Protein AF-A0A0H5DS97-F1 (afdb_monomer_lite)

Structure (mmCIF, N/CA/C/O backbone):
data_AF-A0A0H5DS97-F1
#
_entry.id   AF-A0A0H5DS97-F1
#
loop_
_atom_site.group_PDB
_atom_site.id
_atom_site.type_symbol
_atom_site.label_atom_id
_atom_site.label_alt_id
_atom_site.label_comp_id
_atom_site.label_asym_id
_atom_site.label_entity_id
_atom_site.label_seq_id
_atom_site.pdbx_PDB_ins_code
_atom_site.Cartn_x
_atom_site.Cartn_y
_atom_site.Cartn_z
_atom_site.occupancy
_atom_site.B_iso_or_equiv
_atom_site.auth_seq_id
_atom_site.auth_comp_id
_atom_site.auth_asym_id
_atom_site.auth_atom_id
_atom_site.pdbx_PDB_model_num
ATOM 1 N N . MET A 1 1 ? 17.755 18.108 6.138 1.00 49.28 1 MET A N 1
ATOM 2 C CA . MET A 1 1 ? 17.922 16.641 6.269 1.00 49.28 1 MET 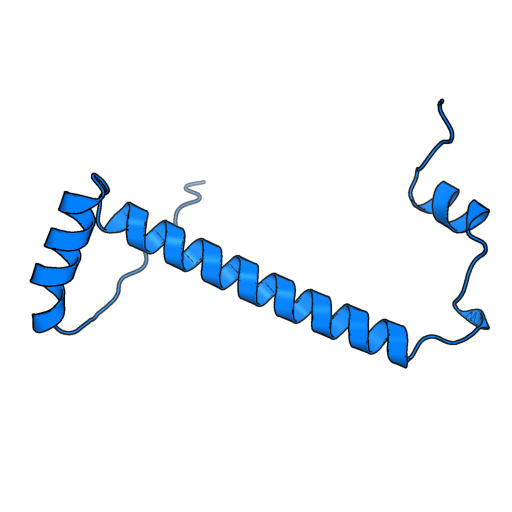A CA 1
ATOM 3 C C . MET A 1 1 ? 17.478 15.979 4.972 1.00 49.28 1 MET A C 1
ATOM 5 O O . MET A 1 1 ? 16.509 16.446 4.390 1.00 49.28 1 MET A O 1
ATOM 9 N N . LYS A 1 2 ? 18.184 14.955 4.473 1.00 48.34 2 LYS A N 1
ATOM 10 C CA . LYS A 1 2 ? 17.715 14.173 3.313 1.00 48.34 2 LYS A CA 1
ATOM 11 C C . LYS A 1 2 ? 16.650 13.172 3.788 1.00 48.34 2 LYS A C 1
ATOM 13 O O . LYS A 1 2 ? 17.009 12.184 4.415 1.00 48.34 2 LYS A O 1
ATOM 18 N N . ASN A 1 3 ? 15.375 13.416 3.474 1.00 81.19 3 ASN A N 1
ATOM 19 C CA . ASN A 1 3 ? 14.227 12.560 3.835 1.00 81.19 3 ASN A CA 1
ATOM 20 C C . ASN A 1 3 ? 14.040 11.367 2.876 1.00 81.19 3 ASN A C 1
ATOM 22 O O . ASN A 1 3 ? 12.925 11.044 2.483 1.00 81.19 3 ASN A O 1
ATOM 26 N N . THR A 1 4 ? 15.123 10.733 2.430 1.00 82.75 4 THR A N 1
ATOM 27 C CA . THR A 1 4 ? 15.047 9.630 1.459 1.00 82.75 4 THR A CA 1
ATOM 28 C C . THR A 1 4 ? 15.790 8.416 1.983 1.00 82.75 4 THR A C 1
ATOM 30 O O . THR A 1 4 ? 16.969 8.528 2.325 1.00 82.75 4 THR A O 1
ATOM 33 N N . VAL A 1 5 ? 15.129 7.260 1.974 1.00 86.19 5 VAL A N 1
ATOM 34 C CA . VAL A 1 5 ? 15.717 5.959 2.312 1.00 86.19 5 VAL A CA 1
ATOM 35 C C . VAL A 1 5 ? 15.933 5.165 1.023 1.00 86.19 5 VAL A C 1
ATOM 37 O O . VAL A 1 5 ? 15.101 5.201 0.118 1.00 86.19 5 VAL A O 1
ATOM 40 N N . ARG A 1 6 ? 17.069 4.466 0.914 1.00 89.06 6 ARG A N 1
ATOM 41 C CA . ARG A 1 6 ? 17.341 3.542 -0.194 1.00 89.06 6 ARG A CA 1
ATOM 42 C C . ARG A 1 6 ? 16.984 2.125 0.235 1.00 89.06 6 ARG A C 1
ATOM 44 O O . ARG A 1 6 ? 17.476 1.662 1.258 1.00 89.06 6 ARG A O 1
ATOM 51 N N . ILE A 1 7 ? 16.198 1.444 -0.590 1.00 87.12 7 ILE A N 1
ATOM 52 C CA . ILE A 1 7 ? 15.838 0.035 -0.421 1.00 87.12 7 ILE A CA 1
ATOM 53 C C . ILE A 1 7 ? 16.523 -0.757 -1.535 1.00 87.12 7 ILE A C 1
ATOM 55 O O . ILE A 1 7 ? 16.476 -0.350 -2.696 1.00 87.12 7 ILE A O 1
ATOM 59 N N . ASN A 1 8 ? 17.172 -1.865 -1.177 1.00 90.12 8 ASN A N 1
ATOM 60 C CA . ASN A 1 8 ? 17.699 -2.841 -2.129 1.00 90.12 8 ASN A CA 1
ATOM 61 C C . ASN A 1 8 ? 16.846 -4.108 -2.041 1.00 90.12 8 ASN A C 1
ATOM 63 O O . ASN A 1 8 ? 16.461 -4.508 -0.944 1.00 90.12 8 ASN A O 1
ATOM 67 N N . PHE A 1 9 ? 16.558 -4.717 -3.185 1.00 83.69 9 PHE A N 1
ATOM 68 C CA . PHE A 1 9 ? 15.738 -5.917 -3.288 1.00 83.69 9 PHE A CA 1
ATOM 69 C C . PHE A 1 9 ? 16.416 -6.919 -4.217 1.00 83.69 9 PHE A C 1
ATOM 71 O O . PHE A 1 9 ? 16.796 -6.578 -5.338 1.00 83.69 9 PHE A O 1
ATOM 78 N N . ASP A 1 10 ? 16.519 -8.158 -3.749 1.00 89.19 10 ASP A N 1
ATOM 79 C CA . ASP A 1 10 ? 16.976 -9.288 -4.546 1.00 89.19 10 ASP A CA 1
ATOM 80 C C . ASP A 1 10 ? 15.757 -10.080 -5.026 1.00 89.19 10 ASP A C 1
ATOM 82 O O . ASP A 1 10 ? 14.827 -10.349 -4.267 1.00 89.19 10 ASP A O 1
ATOM 86 N N . PHE A 1 11 ? 15.741 -10.447 -6.303 1.00 86.50 11 PHE A N 1
ATOM 87 C CA . PHE A 1 11 ? 14.681 -11.256 -6.903 1.00 86.50 11 PHE A CA 1
ATOM 88 C C . PHE A 1 11 ? 15.248 -12.084 -8.055 1.00 86.50 11 PHE A C 1
ATOM 90 O O . PHE A 1 11 ? 16.348 -11.817 -8.547 1.00 86.50 11 PHE A O 1
ATOM 97 N N . SER A 1 12 ? 14.503 -13.107 -8.488 1.00 92.69 12 SER A N 1
ATOM 98 C CA . SER A 1 12 ? 14.974 -13.987 -9.560 1.00 92.69 12 SER A CA 1
ATOM 99 C C . SER A 1 12 ? 15.251 -13.199 -10.840 1.00 92.69 12 SER A C 1
ATOM 101 O O . SER A 1 12 ? 14.411 -12.435 -11.331 1.00 92.69 12 SER A O 1
ATOM 103 N N . ARG A 1 13 ? 16.433 -13.451 -11.410 1.00 90.81 13 ARG A N 1
ATOM 104 C CA . ARG A 1 13 ? 16.880 -12.864 -12.674 1.00 90.81 13 ARG A CA 1
ATOM 105 C C . ARG A 1 13 ? 15.914 -13.168 -13.817 1.00 90.81 13 ARG A C 1
ATOM 107 O O . ARG A 1 13 ? 15.787 -12.343 -14.720 1.00 90.81 13 ARG A O 1
ATOM 114 N N . ASP A 1 14 ? 15.202 -14.289 -13.744 1.00 94.62 14 ASP A N 1
ATOM 115 C CA . ASP A 1 14 ? 14.252 -14.717 -14.770 1.00 94.62 14 ASP A CA 1
ATOM 116 C C . ASP A 1 14 ? 13.053 -13.773 -14.875 1.00 94.62 14 ASP A C 1
ATOM 118 O O . ASP A 1 14 ? 12.515 -13.584 -15.962 1.00 94.62 14 ASP A O 1
ATOM 122 N N . TYR A 1 15 ? 12.664 -13.111 -13.779 1.00 90.56 15 TYR A N 1
ATOM 123 C CA . TYR A 1 15 ? 11.550 -12.159 -13.778 1.00 90.56 15 TYR A CA 1
ATOM 124 C C . TYR A 1 15 ? 11.940 -10.763 -14.271 1.00 90.56 15 TYR A C 1
ATOM 126 O O . TYR A 1 15 ? 11.075 -9.982 -14.671 1.00 90.56 15 TYR A O 1
ATOM 134 N N . TYR A 1 16 ? 13.234 -10.432 -14.285 1.00 90.12 16 TYR A N 1
ATOM 135 C CA . TYR A 1 16 ? 1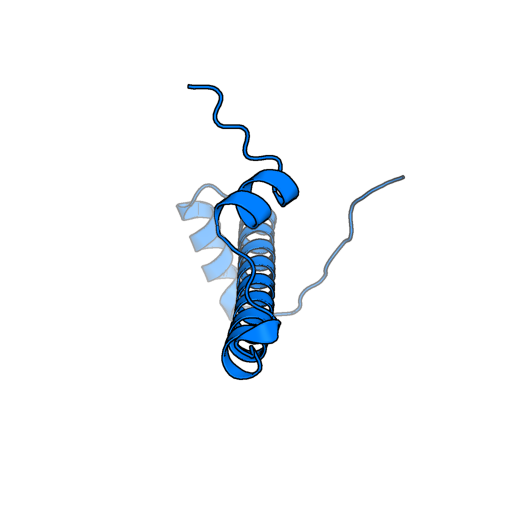3.700 -9.085 -14.611 1.00 90.12 16 TYR A CA 1
ATOM 136 C C . TYR A 1 16 ? 13.336 -8.607 -16.027 1.00 90.12 16 TYR A C 1
ATOM 138 O O . TYR A 1 16 ? 12.891 -7.461 -16.156 1.00 90.12 16 TYR A O 1
ATOM 146 N N . PRO A 1 17 ? 13.454 -9.433 -17.088 1.00 93.06 17 PRO A N 1
ATOM 147 C CA . PRO A 1 17 ? 13.023 -9.035 -18.426 1.00 93.06 17 PRO A CA 1
ATOM 148 C C . PRO A 1 17 ? 11.523 -8.727 -18.489 1.00 93.06 17 PRO A C 1
ATOM 150 O O . PRO A 1 17 ? 11.135 -7.688 -19.023 1.00 93.06 17 PRO A O 1
ATOM 153 N N . TYR A 1 18 ? 10.686 -9.576 -17.886 1.00 92.94 18 TYR A N 1
ATOM 154 C CA . TYR A 1 18 ? 9.232 -9.388 -17.866 1.00 92.94 18 TYR A CA 1
ATOM 155 C C . TYR A 1 18 ? 8.835 -8.116 -17.116 1.00 92.94 18 TYR A C 1
ATOM 157 O O . TYR A 1 18 ? 7.984 -7.356 -17.578 1.00 92.94 18 TYR A O 1
ATOM 165 N N . LEU A 1 19 ? 9.504 -7.841 -15.997 1.00 90.12 19 LEU A N 1
ATOM 166 C CA . LEU A 1 19 ? 9.294 -6.634 -15.208 1.00 90.12 19 LEU A CA 1
ATOM 167 C C . LEU A 1 19 ? 9.660 -5.372 -16.007 1.00 90.12 19 LEU A C 1
ATOM 169 O O . LEU A 1 19 ? 8.893 -4.411 -16.033 1.00 90.12 19 LEU A O 1
ATOM 173 N N . LYS A 1 20 ? 10.781 -5.395 -16.744 1.00 91.25 20 LYS A N 1
ATOM 174 C CA . LYS A 1 20 ? 11.152 -4.301 -17.657 1.00 91.25 20 LYS A CA 1
ATOM 175 C C . LYS A 1 20 ? 10.130 -4.093 -18.767 1.00 91.25 20 LYS A C 1
ATOM 177 O O . LYS A 1 20 ? 9.785 -2.949 -19.053 1.00 91.25 20 LYS A O 1
ATOM 182 N N . MET A 1 21 ? 9.646 -5.170 -19.383 1.00 94.44 21 MET A N 1
ATOM 183 C CA . MET A 1 21 ? 8.620 -5.081 -20.426 1.00 94.44 21 MET A CA 1
ATOM 184 C C . MET A 1 21 ? 7.319 -4.482 -19.887 1.00 94.44 21 MET A C 1
ATOM 186 O O . MET A 1 21 ? 6.716 -3.637 -20.546 1.00 94.44 21 MET A O 1
ATOM 190 N N . LEU A 1 22 ? 6.905 -4.873 -18.679 1.00 93.81 22 LEU A N 1
ATOM 191 C CA . LEU A 1 22 ? 5.727 -4.316 -18.019 1.00 93.81 22 LEU A CA 1
ATOM 192 C C . LEU A 1 22 ? 5.880 -2.811 -17.762 1.00 93.81 22 LEU A C 1
ATOM 194 O O . LEU A 1 22 ? 4.979 -2.042 -18.093 1.00 93.81 22 LEU A O 1
ATOM 198 N N . CYS A 1 23 ? 7.026 -2.394 -17.218 1.00 94.62 23 CYS A N 1
ATOM 199 C CA . CYS A 1 23 ? 7.365 -0.986 -17.008 1.00 94.62 23 CYS A CA 1
ATOM 200 C C . CYS A 1 23 ? 7.336 -0.190 -18.320 1.00 94.62 23 CYS A C 1
ATOM 202 O O . CYS A 1 23 ? 6.688 0.852 -18.388 1.00 94.62 23 CYS A O 1
ATOM 204 N N . ALA A 1 24 ? 7.947 -0.720 -19.384 1.00 94.69 24 ALA A N 1
ATOM 205 C CA . ALA A 1 24 ? 7.946 -0.089 -20.701 1.00 94.69 24 ALA A CA 1
ATOM 206 C C . ALA A 1 24 ? 6.526 0.058 -21.271 1.00 94.69 24 ALA A C 1
ATOM 208 O O . ALA A 1 24 ? 6.167 1.129 -21.753 1.00 94.69 24 ALA A O 1
ATOM 209 N N . LYS A 1 25 ? 5.689 -0.982 -21.155 1.00 95.19 25 LYS A N 1
ATOM 210 C CA . LYS A 1 25 ? 4.286 -0.948 -21.600 1.00 95.19 25 LYS A CA 1
ATOM 211 C C . LYS A 1 25 ? 3.461 0.107 -20.857 1.00 95.19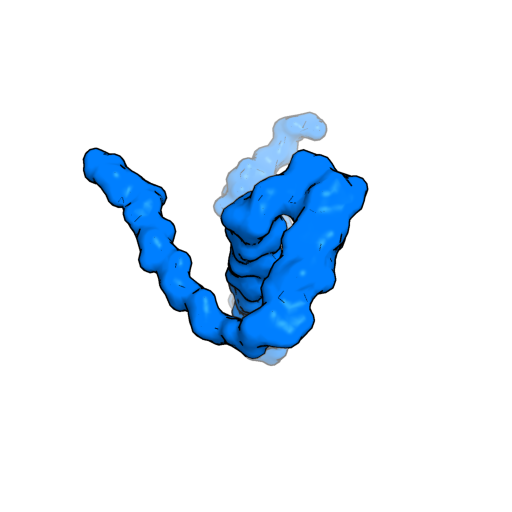 25 LYS A C 1
ATOM 213 O O . LYS A 1 25 ? 2.550 0.684 -21.439 1.00 95.19 25 LYS A O 1
ATOM 218 N N . ARG A 1 26 ? 3.763 0.334 -19.578 1.00 93.88 26 ARG A N 1
ATOM 219 C CA . ARG A 1 26 ? 3.089 1.324 -18.726 1.00 93.88 26 ARG A CA 1
ATOM 220 C C . ARG A 1 26 ? 3.715 2.721 -18.800 1.00 93.88 26 ARG A C 1
ATOM 222 O O . ARG A 1 26 ? 3.192 3.632 -18.176 1.00 93.88 26 ARG A O 1
ATOM 229 N N . GLY A 1 27 ? 4.815 2.898 -19.538 1.00 95.56 27 GLY A N 1
ATOM 230 C CA . GLY A 1 27 ? 5.521 4.179 -19.618 1.00 95.56 27 GLY A CA 1
ATOM 231 C C . GLY A 1 27 ? 6.125 4.636 -18.286 1.00 95.56 27 GLY A C 1
ATOM 232 O O . GLY A 1 27 ? 6.295 5.831 -18.077 1.00 95.56 27 GLY A O 1
ATOM 233 N N . GLN A 1 28 ? 6.444 3.702 -17.387 1.00 95.25 28 GLN A N 1
ATOM 234 C CA . GLN A 1 28 ? 6.906 3.995 -16.026 1.00 95.25 28 GLN A CA 1
ATOM 235 C C . GLN A 1 28 ? 8.267 3.356 -15.748 1.00 95.25 28 GLN A C 1
ATOM 237 O O . GLN A 1 28 ? 8.615 2.326 -16.333 1.00 95.25 28 GLN A O 1
ATOM 242 N N . SER A 1 29 ? 9.047 3.932 -14.831 1.00 94.38 29 SER A N 1
ATOM 243 C CA . SER A 1 29 ? 10.314 3.324 -14.427 1.00 94.38 29 SER A CA 1
ATOM 244 C C . SER A 1 29 ? 10.097 2.154 -13.458 1.00 94.38 29 SER A C 1
ATOM 246 O O . SER A 1 29 ? 9.040 1.998 -12.845 1.00 94.38 29 SER A O 1
ATOM 248 N N . LEU A 1 30 ? 11.126 1.316 -13.295 1.00 90.50 30 LEU A N 1
ATOM 249 C CA . LEU A 1 30 ? 11.108 0.245 -12.296 1.00 90.50 30 LEU A CA 1
ATOM 250 C C . LEU A 1 30 ? 10.968 0.797 -10.874 1.00 90.50 30 LEU A C 1
ATOM 252 O O . LEU A 1 30 ? 10.288 0.212 -10.036 1.00 90.50 30 LEU A O 1
ATOM 256 N N . LYS A 1 31 ? 11.630 1.928 -10.620 1.00 90.69 31 LYS A N 1
ATOM 257 C CA . LYS A 1 31 ? 11.610 2.598 -9.326 1.00 90.69 31 LYS A CA 1
ATOM 258 C C . LYS A 1 31 ? 10.204 3.086 -8.995 1.00 90.69 31 LYS A C 1
ATOM 260 O O . LYS A 1 31 ? 9.776 2.901 -7.862 1.00 90.69 31 LYS A O 1
ATOM 265 N N . ASP A 1 32 ? 9.516 3.684 -9.961 1.00 91.88 32 ASP A N 1
ATOM 266 C CA . ASP A 1 32 ? 8.180 4.243 -9.740 1.00 91.88 32 ASP A CA 1
ATOM 267 C C . ASP A 1 32 ? 7.181 3.121 -9.468 1.00 91.88 32 ASP A C 1
ATOM 269 O O . ASP A 1 32 ? 6.530 3.140 -8.430 1.00 91.88 32 ASP A O 1
ATOM 273 N N . LEU A 1 33 ? 7.198 2.058 -10.285 1.00 91.88 33 LEU A N 1
ATOM 274 C CA . LEU A 1 33 ? 6.375 0.868 -10.044 1.00 91.88 33 LEU A CA 1
ATOM 275 C C . LEU A 1 33 ? 6.618 0.266 -8.651 1.00 91.88 33 LEU A C 1
ATOM 277 O O . LEU A 1 33 ? 5.673 -0.073 -7.946 1.00 91.88 33 LEU A O 1
ATOM 281 N N . ALA A 1 34 ? 7.882 0.099 -8.256 1.00 90.12 34 ALA A N 1
ATOM 282 C CA . ALA A 1 34 ? 8.214 -0.464 -6.951 1.00 90.12 34 ALA A CA 1
ATOM 283 C C . ALA A 1 34 ? 7.778 0.455 -5.801 1.00 90.12 34 ALA A C 1
ATOM 285 O O . ALA A 1 34 ? 7.326 -0.031 -4.769 1.00 90.12 34 ALA A O 1
ATOM 286 N N . SER A 1 35 ? 7.900 1.772 -5.981 1.00 90.75 35 SER A N 1
ATOM 287 C CA . SER A 1 35 ? 7.512 2.760 -4.970 1.00 90.75 35 SER A CA 1
ATOM 288 C C . SER A 1 35 ? 5.996 2.785 -4.786 1.00 90.75 35 SER A C 1
ATOM 290 O O . SER A 1 35 ? 5.533 2.751 -3.654 1.00 90.75 35 SER A O 1
ATOM 292 N N . GLU A 1 36 ? 5.232 2.766 -5.880 1.00 91.81 36 GLU A N 1
ATOM 293 C CA . GLU A 1 36 ? 3.767 2.685 -5.856 1.00 91.81 36 GLU A CA 1
ATOM 294 C C . GLU A 1 36 ? 3.277 1.428 -5.140 1.00 91.81 36 GLU A C 1
ATOM 296 O O . GLU A 1 36 ? 2.423 1.513 -4.262 1.00 91.81 36 GLU A O 1
ATOM 301 N N . LEU A 1 37 ? 3.843 0.263 -5.477 1.00 91.44 37 LEU A N 1
ATOM 302 C CA . LEU A 1 37 ? 3.481 -0.990 -4.817 1.00 91.44 37 LEU A CA 1
ATOM 303 C C . LEU A 1 37 ? 3.804 -0.941 -3.323 1.00 91.44 37 LEU A C 1
ATOM 305 O O . LEU A 1 37 ? 2.959 -1.295 -2.515 1.00 91.44 37 LEU A O 1
ATOM 309 N N . LEU A 1 38 ? 4.994 -0.469 -2.942 1.00 91.69 38 LEU A N 1
ATOM 310 C CA . LEU A 1 38 ? 5.372 -0.372 -1.531 1.00 91.69 38 LEU A CA 1
ATOM 311 C C . LEU A 1 38 ? 4.454 0.564 -0.741 1.00 91.69 38 LEU A C 1
ATOM 313 O O . LEU A 1 38 ? 4.072 0.218 0.371 1.00 91.69 38 LEU A O 1
ATOM 317 N N . ILE A 1 39 ? 4.101 1.725 -1.299 1.00 92.88 39 ILE A N 1
ATOM 318 C CA . ILE A 1 39 ? 3.193 2.678 -0.648 1.00 92.88 39 ILE A CA 1
ATOM 319 C C . ILE A 1 39 ? 1.821 2.038 -0.453 1.00 92.88 39 ILE A C 1
ATOM 321 O O . ILE A 1 39 ? 1.314 2.037 0.664 1.00 92.88 39 ILE A O 1
ATOM 325 N N . ARG A 1 40 ? 1.272 1.415 -1.501 1.00 95.06 40 ARG A N 1
ATOM 326 C CA . ARG A 1 40 ? -0.037 0.766 -1.426 1.00 95.06 40 ARG A CA 1
ATOM 327 C C . ARG A 1 40 ? -0.080 -0.323 -0.354 1.00 95.06 40 ARG A C 1
ATOM 329 O O . ARG A 1 40 ? -1.016 -0.371 0.429 1.00 95.06 40 ARG A O 1
ATOM 336 N N . GLU A 1 41 ? 0.937 -1.180 -0.282 1.00 94.19 41 GLU A N 1
ATOM 337 C CA . GLU A 1 41 ? 0.977 -2.245 0.732 1.00 94.19 41 GLU A CA 1
ATOM 338 C C . GLU A 1 41 ? 1.127 -1.688 2.162 1.00 94.19 41 GLU A C 1
ATOM 340 O O . GLU A 1 41 ? 0.630 -2.291 3.114 1.00 94.19 41 GLU A O 1
ATOM 345 N N . ILE A 1 42 ? 1.793 -0.537 2.337 1.00 93.44 42 ILE A N 1
ATOM 346 C CA . ILE A 1 42 ? 1.853 0.159 3.633 1.00 93.44 42 ILE A CA 1
ATOM 347 C C . ILE A 1 42 ? 0.465 0.679 4.013 1.00 93.44 42 ILE A C 1
ATOM 349 O O . ILE A 1 42 ? 0.010 0.395 5.119 1.00 93.44 42 ILE A O 1
ATOM 353 N N . GLU A 1 43 ? -0.208 1.383 3.102 1.00 94.62 43 GLU A N 1
ATOM 354 C CA . GLU A 1 43 ? -1.554 1.928 3.316 1.00 94.62 43 GLU A CA 1
ATOM 355 C C . GLU A 1 43 ? -2.556 0.813 3.648 1.00 94.62 43 GLU A C 1
ATOM 357 O O . GLU A 1 43 ? -3.245 0.876 4.664 1.00 94.62 43 GLU A O 1
ATOM 362 N N . GLU A 1 44 ? -2.558 -0.276 2.873 1.00 95.81 44 GLU A N 1
ATOM 363 C CA . GLU A 1 44 ? -3.410 -1.442 3.131 1.00 95.81 44 GLU A CA 1
ATOM 364 C C . GLU A 1 44 ? -3.127 -2.066 4.508 1.00 95.81 44 GLU A C 1
ATOM 366 O O . GLU A 1 44 ? -4.048 -2.473 5.227 1.00 95.81 44 GLU A O 1
ATOM 371 N N . HIS A 1 45 ? -1.856 -2.133 4.918 1.00 94.00 45 HIS A N 1
ATOM 372 C CA . HIS A 1 45 ? -1.508 -2.627 6.245 1.00 94.00 45 HIS A CA 1
ATOM 373 C C . HIS A 1 45 ? -2.008 -1.694 7.353 1.00 94.00 45 HIS A C 1
ATOM 375 O O . HIS A 1 45 ? -2.541 -2.174 8.358 1.00 94.00 45 HIS A O 1
ATOM 381 N N . GLU A 1 46 ? -1.841 -0.382 7.196 1.00 93.62 46 GLU A N 1
ATOM 382 C CA . GLU A 1 46 ? -2.320 0.618 8.151 1.00 93.62 46 GLU A CA 1
ATOM 383 C C . GLU A 1 46 ? -3.842 0.556 8.303 1.00 93.62 46 GLU A C 1
ATOM 385 O O . GLU A 1 46 ? -4.337 0.451 9.432 1.00 93.62 46 GLU A O 1
ATOM 390 N N . ASP A 1 47 ? -4.571 0.488 7.191 1.00 93.56 47 ASP A N 1
ATOM 391 C CA . ASP A 1 47 ? -6.026 0.342 7.161 1.00 93.56 47 ASP A CA 1
ATOM 392 C C . ASP A 1 47 ? -6.483 -0.925 7.887 1.00 93.56 47 ASP A C 1
ATOM 394 O O . ASP A 1 47 ? -7.384 -0.884 8.730 1.00 93.56 47 ASP A O 1
ATOM 398 N N . LEU A 1 48 ? -5.816 -2.059 7.649 1.00 94.44 48 LEU A N 1
ATOM 399 C CA . LEU A 1 48 ? -6.109 -3.307 8.357 1.00 94.44 48 LEU A CA 1
ATOM 400 C C . LEU A 1 48 ? -5.894 -3.181 9.870 1.00 94.44 48 LEU A C 1
ATOM 402 O O . LEU A 1 48 ? -6.672 -3.730 10.659 1.00 94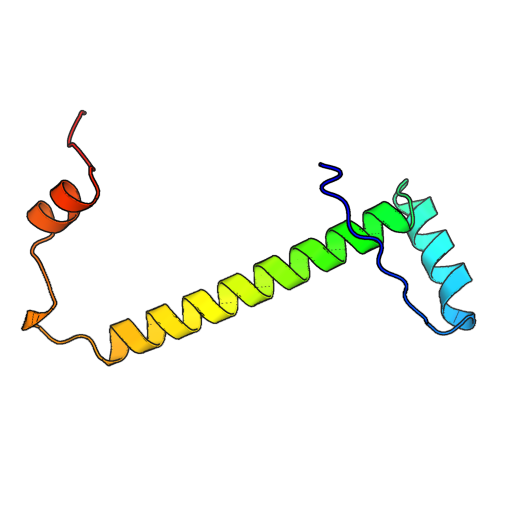.44 48 LEU A O 1
ATOM 406 N N . GLN A 1 49 ? -4.845 -2.482 10.307 1.00 93.25 49 GLN A N 1
ATOM 407 C CA . GLN A 1 49 ? -4.595 -2.257 11.733 1.00 93.25 49 GLN A CA 1
ATOM 408 C C . GLN A 1 49 ? -5.635 -1.315 12.347 1.00 93.25 49 GLN A C 1
ATOM 410 O O . GLN A 1 49 ? -6.106 -1.570 13.461 1.00 93.25 49 GLN A O 1
ATOM 415 N N . LEU A 1 50 ? -6.022 -0.253 11.639 1.00 93.12 50 LEU A N 1
ATOM 416 C CA . LEU A 1 50 ? -7.077 0.666 12.064 1.00 93.12 50 LEU A CA 1
ATOM 417 C C . LEU A 1 50 ? -8.425 -0.050 12.170 1.00 93.12 50 LEU A C 1
ATOM 419 O O . LEU A 1 50 ? -9.079 0.044 13.209 1.00 93.12 50 LEU A O 1
ATOM 423 N N . ALA A 1 51 ? -8.788 -0.856 11.172 1.00 92.62 51 ALA A N 1
ATOM 424 C CA . ALA A 1 51 ? -10.002 -1.666 11.179 1.00 92.62 51 ALA A CA 1
ATOM 425 C C . ALA A 1 51 ? -10.027 -2.650 12.359 1.00 92.62 51 ALA A C 1
ATOM 427 O O . ALA A 1 51 ? -11.038 -2.763 13.059 1.00 92.62 51 ALA A O 1
ATOM 428 N N . LYS A 1 52 ? -8.903 -3.319 12.657 1.00 93.06 52 LYS A N 1
ATOM 429 C CA . LYS A 1 52 ? -8.774 -4.196 13.836 1.00 93.06 52 LYS A CA 1
ATOM 430 C C . LYS A 1 52 ? -8.969 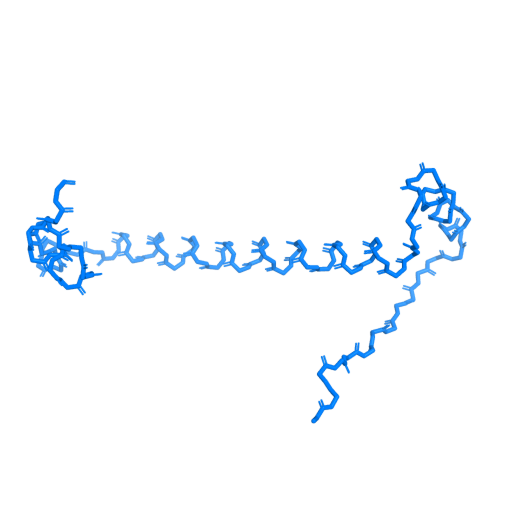-3.435 15.146 1.00 93.06 52 LYS A C 1
ATOM 432 O O . LYS A 1 52 ? -9.686 -3.912 16.028 1.00 93.06 52 LYS A O 1
ATOM 437 N N . LYS A 1 53 ? -8.354 -2.255 15.286 1.00 92.44 53 LYS A N 1
ATOM 438 C CA . LYS A 1 53 ? -8.508 -1.398 16.473 1.00 92.44 53 LYS A CA 1
ATOM 439 C C . LYS A 1 53 ? -9.953 -0.927 16.639 1.00 92.44 53 LYS A C 1
ATOM 441 O O . LYS A 1 53 ? -10.489 -1.038 17.739 1.00 92.44 53 LYS A O 1
ATOM 446 N N . ALA A 1 54 ? -10.585 -0.460 15.564 1.00 90.25 54 ALA A N 1
ATOM 447 C CA . ALA A 1 54 ? -11.977 -0.020 15.562 1.00 90.25 54 ALA A CA 1
ATOM 448 C C . ALA A 1 54 ? -12.929 -1.166 15.930 1.00 90.25 54 ALA A C 1
ATOM 450 O O . ALA A 1 54 ? -13.752 -1.014 16.825 1.00 90.25 54 ALA A O 1
ATOM 451 N N . THR A 1 55 ? -12.745 -2.344 15.327 1.00 91.75 55 THR A N 1
ATOM 452 C CA . THR A 1 55 ? -13.536 -3.549 15.629 1.00 91.75 55 THR A CA 1
ATOM 453 C C . THR A 1 55 ? -13.413 -3.944 17.097 1.00 91.75 55 THR A C 1
ATOM 455 O O . THR A 1 55 ? -14.415 -4.217 17.755 1.00 91.75 55 THR A O 1
ATOM 458 N N . LYS A 1 56 ? -12.188 -3.944 17.638 1.00 92.56 56 LYS A N 1
ATOM 459 C CA . LYS A 1 56 ? -11.960 -4.225 19.058 1.00 92.56 56 LYS A CA 1
ATOM 460 C C . LYS A 1 56 ? -12.668 -3.199 19.943 1.00 92.56 56 LYS A C 1
ATOM 462 O O . LYS A 1 56 ? -13.349 -3.593 20.882 1.00 92.56 56 LYS A O 1
ATOM 467 N N . ARG A 1 57 ? -12.542 -1.906 19.625 1.00 88.88 57 ARG A N 1
ATOM 468 C CA . ARG A 1 57 ? -13.199 -0.831 20.375 1.00 88.88 57 ARG A CA 1
ATOM 469 C C . ARG A 1 57 ? -14.713 -0.999 20.366 1.00 88.88 57 ARG A C 1
ATOM 471 O O . ARG A 1 57 ? -15.300 -0.972 21.435 1.00 88.88 57 ARG A O 1
ATOM 478 N N . LEU A 1 58 ? -15.320 -1.232 19.203 1.00 88.44 58 LEU A N 1
ATOM 479 C CA . LEU A 1 58 ? -16.763 -1.450 19.068 1.00 88.44 58 LEU A CA 1
ATOM 480 C C . LEU A 1 58 ? -17.242 -2.641 19.899 1.00 88.44 58 LEU A C 1
ATOM 482 O O . LEU A 1 58 ? -18.224 -2.527 20.621 1.00 88.44 58 LEU A O 1
ATOM 486 N N . ARG A 1 59 ? -16.525 -3.768 19.845 1.00 90.94 59 ARG A N 1
ATOM 487 C CA . ARG A 1 59 ? -16.864 -4.960 20.633 1.00 90.94 59 ARG A CA 1
ATOM 488 C C . ARG A 1 59 ? -16.796 -4.704 22.139 1.00 90.94 59 ARG A C 1
ATOM 490 O O . ARG A 1 59 ? -17.608 -5.238 22.885 1.00 90.94 59 ARG A O 1
ATOM 497 N N . ASP A 1 60 ? -15.809 -3.928 22.571 1.00 91.75 60 ASP A N 1
ATOM 498 C CA . ASP A 1 60 ? -15.556 -3.660 23.983 1.00 91.75 60 ASP A CA 1
ATOM 499 C C . ASP A 1 60 ? -16.312 -2.395 24.478 1.00 91.75 60 ASP A C 1
ATOM 501 O O . ASP A 1 60 ? -16.188 -2.040 25.650 1.00 91.75 60 ASP A O 1
ATOM 505 N N . THR A 1 61 ? -17.092 -1.724 23.609 1.00 88.50 61 THR A N 1
ATOM 506 C CA . THR A 1 61 ? -17.852 -0.499 23.926 1.00 88.50 61 THR A CA 1
ATOM 507 C C . THR A 1 61 ? -19.018 -0.821 24.849 1.00 88.50 61 THR A C 1
ATOM 509 O O . THR A 1 61 ? -19.832 -1.701 24.564 1.00 88.50 61 THR A O 1
ATOM 512 N N . LYS A 1 62 ? -19.126 -0.074 25.945 1.00 88.88 62 LYS A N 1
ATOM 513 C CA . LYS A 1 62 ? -20.267 -0.115 26.858 1.00 88.88 62 LYS A CA 1
ATOM 514 C C . LYS A 1 62 ? -21.181 1.072 26.604 1.00 88.88 62 LYS A C 1
ATOM 516 O O . LYS A 1 62 ? -20.756 2.099 26.090 1.00 88.88 62 LYS A O 1
ATOM 521 N N . GLU A 1 63 ? -22.427 0.961 27.046 1.00 81.62 63 GLU A N 1
ATOM 522 C CA . GLU A 1 63 ? -23.402 2.054 26.952 1.00 81.62 63 GLU A CA 1
ATOM 523 C C . GLU A 1 63 ? -22.918 3.329 27.672 1.00 81.62 63 GLU A C 1
ATOM 525 O O . GLU A 1 63 ? -23.155 4.430 27.196 1.00 81.62 63 GLU A O 1
ATOM 530 N N . SER A 1 64 ? -22.132 3.188 28.747 1.00 84.81 64 SER A N 1
ATOM 531 C CA . SER A 1 64 ? -21.486 4.306 29.455 1.00 84.81 64 SER A CA 1
ATOM 532 C C . SER A 1 64 ? -20.371 5.007 28.674 1.00 84.81 64 SER A C 1
ATOM 534 O O . SER A 1 64 ? -19.961 6.096 29.062 1.00 84.81 64 SER A O 1
ATOM 536 N N . ASP A 1 65 ? -19.834 4.367 27.634 1.00 81.19 65 ASP A N 1
ATOM 537 C CA . ASP A 1 65 ? -18.797 4.943 26.772 1.00 81.19 65 ASP A CA 1
ATOM 538 C C . ASP A 1 65 ? -19.413 5.742 25.612 1.00 81.19 65 ASP A C 1
ATOM 540 O O . ASP A 1 65 ? -18.692 6.410 24.864 1.00 81.19 65 ASP A O 1
ATOM 544 N N . LEU A 1 66 ? -20.737 5.649 25.438 1.00 86.62 66 LEU A N 1
ATOM 545 C CA . LEU A 1 66 ? -21.478 6.403 24.443 1.00 86.62 66 LEU A CA 1
ATOM 546 C C . LEU A 1 66 ? -21.718 7.819 24.962 1.00 86.62 66 LEU A C 1
ATOM 548 O O . LEU A 1 66 ? -22.091 8.038 26.112 1.00 86.62 66 LEU A O 1
ATOM 552 N N . ILE A 1 67 ? -21.515 8.779 24.076 1.00 85.81 67 ILE A N 1
ATOM 553 C CA . ILE A 1 67 ? -21.877 10.176 24.284 1.00 85.81 67 ILE A CA 1
ATOM 554 C C . ILE A 1 67 ? -23.005 10.516 23.320 1.00 85.81 67 ILE A C 1
ATOM 556 O O . ILE A 1 67 ? -23.128 9.890 22.262 1.00 85.81 67 ILE A O 1
ATOM 560 N N . ASP A 1 68 ? -23.827 11.496 23.682 1.00 87.06 68 ASP A N 1
ATOM 561 C CA . ASP A 1 68 ? -24.834 12.003 22.761 1.00 87.06 68 ASP A CA 1
ATOM 562 C C . ASP A 1 68 ? -24.166 12.583 21.505 1.00 87.06 68 ASP A C 1
ATOM 564 O O . ASP A 1 68 ? -23.054 13.122 21.555 1.00 87.06 68 ASP A O 1
ATOM 568 N N . PHE A 1 69 ? -24.847 12.469 20.365 1.00 83.44 69 PHE A N 1
ATOM 569 C CA . PHE A 1 69 ? -24.310 12.931 19.089 1.00 83.44 69 PHE A CA 1
ATOM 570 C C . PHE A 1 69 ? -23.968 14.428 19.116 1.00 83.44 69 PHE A C 1
ATOM 572 O O . PHE A 1 69 ? -22.948 14.823 18.553 1.00 83.44 69 PHE A O 1
ATOM 579 N N . GLY A 1 70 ? -24.759 15.252 19.814 1.00 85.69 70 GLY A N 1
ATOM 580 C CA . GLY A 1 70 ? -24.490 16.685 19.930 1.00 85.69 70 GLY A CA 1
ATOM 581 C C . GLY A 1 70 ? -23.175 16.992 20.655 1.00 85.69 70 GLY A C 1
ATOM 582 O O . GLY A 1 70 ? -22.443 17.902 20.261 1.00 85.69 70 GLY A O 1
ATOM 583 N N . ASP A 1 71 ? -22.827 16.211 21.678 1.00 86.38 71 ASP A N 1
ATOM 584 C CA . ASP A 1 71 ? -21.556 16.356 22.395 1.00 86.38 71 ASP A CA 1
ATOM 585 C C . ASP A 1 71 ? -20.383 15.786 21.588 1.00 86.38 71 ASP A C 1
ATOM 587 O O . ASP A 1 71 ? -19.288 16.357 21.590 1.00 86.38 71 ASP A O 1
ATOM 591 N N . ALA A 1 72 ? -20.617 14.708 20.832 1.00 86.31 72 ALA A N 1
ATOM 592 C CA . ALA A 1 72 ? -19.639 14.163 19.894 1.00 86.31 72 ALA A CA 1
ATOM 593 C C . ALA A 1 72 ? -19.277 15.170 18.791 1.00 86.31 72 ALA A C 1
ATOM 595 O O . ALA A 1 72 ? -18.093 15.377 18.522 1.00 86.31 72 ALA A O 1
ATOM 596 N N . ALA A 1 73 ? -20.279 15.822 18.193 1.00 84.88 73 ALA A N 1
ATOM 597 C CA . ALA A 1 73 ? -20.098 16.830 17.149 1.00 84.88 73 ALA A CA 1
ATOM 598 C C . ALA A 1 73 ? -19.283 18.028 17.661 1.00 84.88 73 ALA A C 1
ATOM 600 O O . ALA A 1 73 ? -18.292 18.416 17.040 1.00 84.88 73 ALA A O 1
ATOM 601 N N . LYS A 1 74 ? -19.607 18.534 18.861 1.00 86.12 74 LYS A N 1
ATOM 602 C CA . LYS A 1 74 ? -18.830 19.599 19.520 1.00 86.12 74 LYS A CA 1
ATOM 603 C C . LYS A 1 74 ? -17.372 19.203 19.757 1.00 86.12 74 LYS A C 1
ATOM 605 O O . LYS A 1 74 ? -16.478 19.994 19.469 1.00 86.12 74 LYS A O 1
ATOM 610 N N . LEU A 1 75 ? -17.111 17.994 20.266 1.00 85.00 75 LEU A N 1
ATOM 611 C CA . LEU A 1 75 ? -15.746 17.501 20.510 1.00 85.00 75 LEU A CA 1
ATOM 612 C C . LEU A 1 75 ? -14.942 17.315 19.219 1.00 85.00 75 LEU A C 1
ATOM 614 O O . LEU A 1 75 ? -13.734 17.546 19.212 1.00 85.00 75 LEU A O 1
ATOM 618 N N . ALA A 1 76 ? -15.602 16.905 18.135 1.00 84.12 76 ALA A N 1
ATOM 619 C CA . ALA A 1 76 ? -14.996 16.777 16.814 1.00 84.12 76 ALA A CA 1
ATOM 620 C C . ALA A 1 76 ? -14.741 18.134 16.132 1.00 84.12 76 ALA A C 1
ATOM 622 O O . ALA A 1 76 ? -14.083 18.175 15.092 1.00 84.12 76 ALA A O 1
ATOM 623 N N . GLY A 1 77 ? -15.246 19.235 16.701 1.00 83.88 77 GLY A N 1
ATOM 624 C CA . GLY A 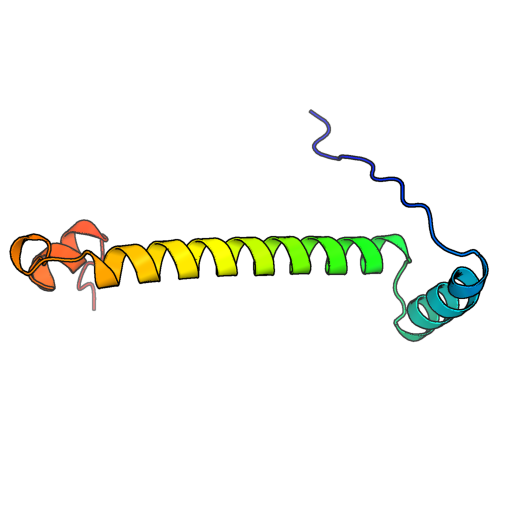1 77 ? -15.197 20.556 16.080 1.00 83.88 77 GLY A CA 1
ATOM 625 C C . GLY A 1 77 ? -16.105 20.671 14.856 1.00 83.88 77 GLY A C 1
ATOM 626 O O . GLY A 1 77 ? -15.853 21.508 13.996 1.00 83.88 77 GLY A O 1
ATOM 627 N N . TRP A 1 78 ? -17.130 19.821 14.752 1.00 80.75 78 TRP A N 1
ATOM 628 C CA . TRP A 1 78 ? -18.183 19.955 13.753 1.00 80.75 78 TRP A CA 1
ATOM 629 C C . TRP A 1 78 ? -19.153 21.012 14.270 1.00 80.75 78 TRP A C 1
ATOM 631 O O . TRP A 1 78 ? -20.028 20.722 15.086 1.00 80.75 78 TRP A O 1
ATOM 641 N N . THR A 1 79 ? -18.919 22.265 13.888 1.00 70.12 79 THR A N 1
ATOM 642 C CA . THR A 1 79 ? -19.907 23.321 14.078 1.00 70.12 79 THR A CA 1
ATOM 643 C C . THR A 1 79 ? -20.991 23.158 13.022 1.00 70.12 79 THR A C 1
ATOM 645 O O . THR A 1 79 ? -20.689 22.918 11.853 1.00 70.12 79 THR A O 1
ATOM 648 N N . ASP A 1 80 ? -22.253 23.271 13.441 1.00 60.19 80 ASP A N 1
ATOM 649 C CA . ASP A 1 80 ? -23.381 23.500 12.535 1.00 60.19 80 ASP A CA 1
ATOM 650 C C . ASP A 1 80 ? -23.247 24.922 11.959 1.00 60.19 80 ASP A C 1
ATOM 652 O O . ASP A 1 80 ? -24.000 25.824 12.318 1.00 60.19 80 ASP A O 1
ATOM 656 N N . ASP A 1 81 ? -22.233 25.156 11.129 1.00 50.69 81 ASP A N 1
ATOM 657 C CA . ASP A 1 81 ? -22.154 26.349 10.293 1.00 50.69 81 ASP A CA 1
ATOM 658 C C . ASP A 1 81 ? -22.644 25.964 8.886 1.00 50.69 81 ASP A C 1
ATOM 660 O O . ASP A 1 81 ? -21.851 25.609 8.015 1.00 50.69 81 ASP A O 1
ATOM 664 N N . GLU A 1 82 ? -23.977 26.052 8.748 1.00 44.28 82 GLU A N 1
ATOM 665 C CA . GLU A 1 82 ? -24.845 25.994 7.543 1.00 44.28 82 GLU A CA 1
ATOM 666 C C . GLU A 1 82 ? -25.095 24.644 6.838 1.00 44.28 82 GLU A C 1
ATOM 668 O O . GLU A 1 82 ? -24.215 24.106 6.129 1.00 44.28 82 GLU A O 1
#

pLDDT: mean 87.43, std 10.48, range [44.28, 95.81]

Sequence (82 aa):
MKNTVRINFDFSRDYYPYLKMLCAKRGQSLKDLASELLIREIEEHEDLQLAKKATKRLRDTKESDLIDFGDAAKLAGWTDDE

Organism: NCBI:txid483423

Secondary structure (DSSP, 8-state):
------------GGGHHHHHHHHHHHT--HHHHHHHHHHHHHHHHHHHHHHHHHHHHHHH--GGG---HHHHHHHHT-----

Radius of gyration: 22.56 Å; chains: 1; bounding box: 43×41×51 Å

Foldseek 3Di:
DPPDDDDDDDDDPVCVVVLVVVCVVVVHDSVVVVVVVVVVVVVVVVVVVVVVVVVVCVVVDDPVNDDDVVVVCVVVVNDPPD

InterPro domains:
  IPR010985 Ribbon-helix-helix [SSF47598] (3-46)